Protein AF-A0A6N2MGD9-F1 (afdb_monomer)

Mean predicted aligned error: 15.9 Å

pLDDT: mean 80.86, std 18.14, range [44.06, 98.62]

Secondary structure (DSSP, 8-state):
--------PPPPP----------------HHHHHHHHHHHHHHHHHHHHHHHHHHHHHHHHHH-TTSS---HHHHHHHHHHHHHHHHHHHHHHHHHHHH--

Structure (mmCIF, N/CA/C/O backbone):
data_AF-A0A6N2MGD9-F1
#
_entry.id   AF-A0A6N2MGD9-F1
#
loop_
_atom_site.group_PDB
_atom_site.id
_atom_site.type_symbol
_atom_site.label_atom_id
_atom_site.label_alt_id
_atom_site.label_comp_id
_atom_site.label_asym_id
_atom_site.label_entity_id
_atom_site.label_seq_id
_atom_site.pdbx_PDB_ins_code
_atom_site.Cartn_x
_atom_site.Cartn_y
_atom_site.Cartn_z
_atom_site.occupancy
_atom_site.B_iso_or_equiv
_atom_site.auth_seq_id
_atom_site.auth_comp_id
_atom_site.auth_asym_id
_atom_site.auth_atom_id
_atom_site.pdbx_PDB_model_num
ATOM 1 N N . MET A 1 1 ? -16.691 61.671 -55.817 1.00 44.06 1 MET A N 1
ATOM 2 C CA . MET A 1 1 ? -15.550 62.358 -55.181 1.00 44.06 1 MET A CA 1
ATOM 3 C C . MET A 1 1 ? -14.754 61.291 -54.466 1.00 44.06 1 MET A C 1
ATOM 5 O O . MET A 1 1 ? -15.036 60.982 -53.316 1.00 44.06 1 MET A O 1
ATOM 9 N N . ASP A 1 2 ? -13.866 60.647 -55.213 1.00 47.41 2 ASP A N 1
ATOM 10 C CA . ASP A 1 2 ? -13.029 59.542 -54.757 1.00 47.41 2 ASP A CA 1
ATOM 11 C C . ASP A 1 2 ? -11.845 60.090 -53.949 1.00 47.41 2 ASP A C 1
ATOM 13 O O . ASP A 1 2 ? -11.084 60.901 -54.480 1.00 47.41 2 ASP A O 1
ATOM 17 N N . PRO A 1 3 ? -11.640 59.686 -52.685 1.00 54.28 3 PRO A N 1
ATOM 18 C CA . PRO A 1 3 ? -10.481 60.107 -51.912 1.00 54.28 3 PRO A CA 1
ATOM 19 C C . PRO A 1 3 ? -9.312 59.140 -52.148 1.00 54.28 3 PRO A C 1
ATOM 21 O O . PRO A 1 3 ? -8.841 58.476 -51.229 1.00 54.28 3 PRO A O 1
ATOM 24 N N . PHE A 1 4 ? -8.830 59.046 -53.388 1.00 52.56 4 PHE A N 1
ATOM 25 C CA . PHE A 1 4 ? -7.504 58.485 -53.665 1.00 52.56 4 PHE A CA 1
ATOM 26 C C . PHE A 1 4 ? -6.471 59.612 -53.572 1.00 52.56 4 PHE A C 1
ATOM 28 O O . PHE A 1 4 ? -6.017 60.152 -54.578 1.00 52.56 4 PHE A O 1
ATOM 35 N N . THR A 1 5 ? -6.097 59.975 -52.344 1.00 61.34 5 THR A N 1
ATOM 36 C CA . THR A 1 5 ? -4.876 60.751 -52.110 1.00 61.34 5 THR A CA 1
ATOM 37 C C . THR A 1 5 ? -3.736 59.779 -51.856 1.00 61.34 5 THR A C 1
ATOM 39 O O . THR A 1 5 ? -3.753 58.985 -50.918 1.00 61.34 5 THR A O 1
ATOM 42 N N . ALA A 1 6 ? -2.760 59.846 -52.753 1.00 56.78 6 ALA A N 1
ATOM 43 C CA . ALA A 1 6 ? -1.552 59.053 -52.783 1.00 56.78 6 ALA A CA 1
ATOM 44 C C . ALA A 1 6 ? -0.710 59.198 -51.506 1.00 56.78 6 ALA A C 1
ATOM 46 O O . ALA A 1 6 ? -0.330 60.300 -51.113 1.00 56.78 6 ALA A O 1
ATOM 47 N N . PHE A 1 7 ? -0.309 58.060 -50.945 1.00 52.66 7 PHE A N 1
ATOM 48 C CA . PHE A 1 7 ? 0.935 57.943 -50.198 1.00 52.66 7 PHE A CA 1
ATOM 49 C C . PHE A 1 7 ? 1.692 56.754 -50.784 1.00 52.66 7 PHE A C 1
ATOM 51 O O . PHE A 1 7 ? 1.369 55.601 -50.513 1.00 52.66 7 PHE A O 1
ATOM 58 N N . ASN A 1 8 ? 2.642 57.046 -51.670 1.00 60.12 8 ASN A N 1
ATOM 59 C CA . ASN A 1 8 ? 3.565 56.058 -52.210 1.00 60.12 8 ASN A CA 1
ATOM 60 C C . ASN A 1 8 ? 4.856 56.141 -51.379 1.00 60.12 8 ASN A C 1
ATOM 62 O O . ASN A 1 8 ? 5.633 57.076 -51.591 1.00 60.12 8 ASN A O 1
ATOM 66 N N . PRO A 1 9 ? 5.078 55.260 -50.388 1.00 65.56 9 PRO A N 1
ATOM 67 C CA . PRO A 1 9 ? 6.340 55.246 -49.664 1.00 65.56 9 PRO A CA 1
ATOM 68 C C . PRO A 1 9 ? 7.469 54.792 -50.609 1.00 65.56 9 PRO A C 1
ATOM 70 O O . PRO A 1 9 ? 7.268 53.855 -51.386 1.00 65.56 9 PRO A O 1
ATOM 73 N N . PRO A 1 10 ? 8.657 55.421 -50.575 1.00 62.22 10 PRO A N 1
ATOM 74 C CA . PRO A 1 10 ? 9.787 54.963 -51.373 1.00 62.22 10 PRO A CA 1
ATOM 75 C C . PRO A 1 10 ? 10.178 53.537 -50.961 1.00 62.22 10 PRO A C 1
ATOM 77 O O . PRO A 1 10 ? 10.196 53.200 -49.776 1.00 62.22 10 PRO A O 1
ATOM 80 N N . ALA A 1 11 ? 10.473 52.697 -51.956 1.00 63.00 11 ALA A N 1
ATOM 81 C CA . ALA A 1 11 ? 10.883 51.314 -51.749 1.00 63.00 11 ALA A CA 1
ATOM 82 C C . ALA A 1 11 ? 12.112 51.242 -50.820 1.00 63.00 11 ALA A C 1
ATOM 84 O O . ALA A 1 11 ? 13.047 52.030 -50.994 1.00 63.00 11 ALA A O 1
ATOM 85 N N . PRO A 1 12 ? 12.156 50.307 -49.854 1.00 60.91 12 PRO A N 1
ATOM 86 C CA . PRO A 1 12 ? 13.344 50.125 -49.039 1.00 60.91 12 PRO A CA 1
ATOM 87 C C . PRO A 1 12 ? 14.504 49.676 -49.936 1.00 60.91 12 PRO A C 1
ATOM 89 O O . PRO A 1 12 ? 14.385 48.714 -50.698 1.00 60.91 12 PRO A O 1
ATOM 92 N N . HIS A 1 13 ? 15.626 50.394 -49.850 1.00 63.28 13 HIS A N 1
ATOM 93 C CA . HIS A 1 13 ? 16.895 49.979 -50.441 1.00 63.28 13 HIS A CA 1
ATOM 94 C C . HIS A 1 13 ? 17.233 48.543 -50.001 1.00 63.28 13 HIS A C 1
ATOM 96 O O . HIS A 1 13 ? 16.932 48.175 -48.862 1.00 63.28 13 HIS A O 1
ATOM 102 N N . PRO A 1 14 ? 17.874 47.723 -50.856 1.00 56.25 14 PRO A N 1
ATOM 103 C CA . PRO A 1 14 ? 18.373 46.429 -50.429 1.00 56.25 14 PRO A CA 1
ATOM 104 C C . PRO A 1 14 ? 19.526 46.661 -49.453 1.00 56.25 14 PRO A C 1
ATOM 106 O O . PRO A 1 14 ? 20.675 46.841 -49.855 1.00 56.25 14 PRO A O 1
ATOM 109 N N . ASP A 1 15 ? 19.198 46.674 -48.165 1.00 51.25 15 ASP A N 1
ATOM 110 C CA . ASP A 1 15 ? 20.187 46.585 -47.108 1.00 51.25 15 ASP A CA 1
ATOM 111 C C . ASP A 1 15 ? 20.933 45.266 -47.311 1.00 51.25 15 ASP A C 1
ATOM 113 O O . ASP A 1 15 ? 20.327 44.199 -47.491 1.00 51.25 15 ASP A O 1
ATOM 117 N N . GLN A 1 16 ? 22.256 45.358 -47.403 1.00 56.00 16 GLN A N 1
ATOM 118 C CA . GLN A 1 16 ? 23.129 44.230 -47.680 1.00 56.00 16 GLN A CA 1
ATOM 119 C C . GLN A 1 16 ? 22.916 43.188 -46.587 1.00 56.00 16 GLN A C 1
ATOM 121 O O . GLN A 1 16 ? 23.439 43.301 -45.481 1.00 56.00 16 GLN A O 1
ATOM 126 N N . ARG A 1 17 ? 22.125 42.155 -46.900 1.00 44.50 17 ARG A N 1
ATOM 127 C CA . ARG A 1 17 ? 21.984 40.974 -46.057 1.00 44.50 17 ARG A CA 1
ATOM 128 C C . ARG A 1 17 ? 23.366 40.359 -45.924 1.00 44.50 17 ARG A C 1
ATOM 130 O O . ARG A 1 17 ? 23.808 39.612 -46.797 1.00 44.50 17 ARG A O 1
ATOM 137 N N . HIS A 1 18 ? 24.039 40.674 -44.827 1.00 55.81 18 HIS A N 1
ATOM 138 C CA . HIS A 1 18 ? 25.145 39.882 -44.344 1.00 55.81 18 HIS A CA 1
ATOM 139 C C . HIS A 1 18 ? 24.568 38.494 -44.056 1.00 55.81 18 HIS A C 1
ATOM 141 O O . HIS A 1 18 ? 23.872 38.278 -43.067 1.00 55.81 18 HIS A O 1
ATOM 147 N N . VAL A 1 19 ? 24.743 37.584 -45.011 1.00 59.50 19 VAL A N 1
ATOM 148 C CA . VAL A 1 19 ? 24.431 36.168 -44.850 1.00 59.50 19 VAL A CA 1
ATOM 149 C C . VAL A 1 19 ? 25.326 35.648 -43.726 1.00 59.50 19 VAL A C 1
ATOM 151 O O . VAL A 1 19 ? 26.545 35.633 -43.905 1.00 59.50 19 VAL A O 1
ATOM 154 N N . PRO A 1 20 ? 24.784 35.237 -42.563 1.00 57.91 20 PRO A N 1
ATOM 155 C CA . PRO A 1 20 ? 25.596 34.507 -41.607 1.00 57.91 20 PRO A CA 1
ATOM 156 C C . PRO A 1 20 ? 26.039 33.201 -42.283 1.00 57.91 20 PRO A C 1
ATOM 158 O O . PRO A 1 20 ? 25.259 32.625 -43.051 1.00 57.91 20 PRO A O 1
ATOM 161 N N . PRO A 1 21 ? 27.271 32.723 -42.042 1.00 54.38 21 PRO A N 1
ATOM 162 C CA . PRO A 1 21 ? 27.747 31.508 -42.675 1.00 54.38 21 PRO A CA 1
ATOM 163 C C . PRO A 1 21 ? 26.799 30.372 -42.305 1.00 54.38 21 PRO A C 1
ATOM 165 O O . PRO A 1 21 ? 26.555 30.105 -41.125 1.00 54.38 21 PRO A O 1
ATOM 168 N N . THR A 1 22 ? 26.242 29.736 -43.334 1.00 53.50 22 THR A N 1
ATOM 169 C CA . THR A 1 22 ? 25.420 28.536 -43.241 1.00 53.50 22 THR A CA 1
ATOM 170 C C . THR A 1 22 ? 26.184 27.498 -42.430 1.00 53.50 22 THR A C 1
ATOM 172 O O . THR A 1 22 ? 27.049 26.790 -42.945 1.00 53.50 22 THR A O 1
ATOM 175 N N . ARG A 1 23 ? 25.884 27.412 -41.131 1.00 57.88 23 ARG A N 1
ATOM 176 C CA . ARG A 1 23 ? 26.300 26.282 -40.308 1.00 57.88 23 ARG A CA 1
ATOM 177 C C . ARG A 1 23 ? 25.711 25.044 -40.985 1.00 5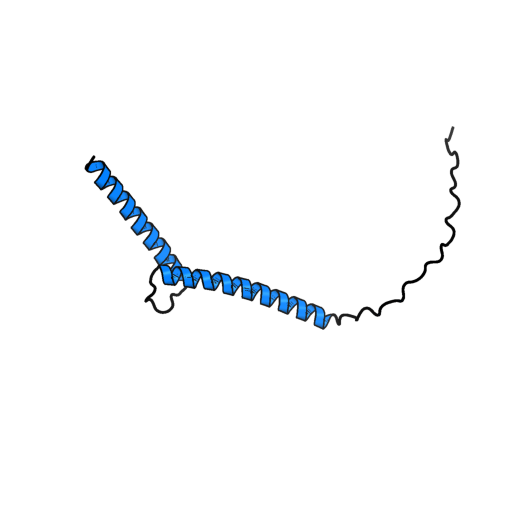7.88 23 ARG A C 1
ATOM 179 O O . ARG A 1 23 ? 24.497 25.038 -41.204 1.00 57.88 23 ARG A O 1
ATOM 186 N N . PRO A 1 24 ? 26.499 24.010 -41.323 1.00 50.88 24 PRO A N 1
ATOM 187 C CA . PRO A 1 24 ? 25.921 22.775 -41.816 1.00 50.88 24 PRO A CA 1
ATOM 188 C C . PRO A 1 24 ? 25.026 22.243 -40.698 1.00 50.88 24 PRO A C 1
ATOM 190 O O . PRO A 1 24 ? 25.510 21.839 -39.638 1.00 50.88 24 PRO A O 1
ATOM 193 N N . SER A 1 25 ? 23.709 22.312 -40.885 1.00 58.09 25 SER A N 1
ATOM 194 C CA . SER A 1 25 ? 22.790 21.553 -40.051 1.00 58.09 25 SER A CA 1
ATOM 195 C C . SER A 1 25 ? 23.187 20.085 -40.210 1.00 58.09 25 SER A C 1
ATOM 197 O O . SER A 1 25 ? 23.256 19.610 -41.347 1.00 58.09 25 SER A O 1
ATOM 199 N N . PRO A 1 26 ? 23.486 19.352 -39.123 1.00 56.88 26 PRO A N 1
ATOM 200 C CA . PRO A 1 26 ? 23.728 17.928 -39.236 1.00 56.88 26 PRO A CA 1
ATOM 201 C C . PRO A 1 26 ? 22.394 17.335 -39.657 1.00 56.88 26 PRO A C 1
ATOM 203 O O . PRO A 1 26 ? 21.446 17.360 -38.878 1.00 56.88 26 PRO A O 1
ATOM 206 N N . ASN A 1 27 ? 22.300 16.907 -40.913 1.00 57.28 27 ASN A N 1
ATOM 207 C CA . ASN A 1 27 ? 21.102 16.312 -41.480 1.00 57.28 27 ASN A CA 1
ATOM 208 C C . ASN A 1 27 ? 20.689 15.153 -40.553 1.00 57.28 27 ASN A C 1
ATOM 210 O O . ASN A 1 27 ? 21.401 14.142 -40.508 1.00 57.28 27 ASN A O 1
ATOM 214 N N . PRO A 1 28 ? 19.635 15.291 -39.723 1.00 58.81 28 PRO A N 1
ATOM 215 C CA . PRO A 1 28 ? 19.315 14.263 -38.758 1.00 58.81 28 PRO A CA 1
ATOM 216 C C . PRO A 1 28 ? 18.672 13.153 -39.562 1.00 58.81 28 PRO A C 1
ATOM 218 O O . PRO A 1 28 ? 17.515 13.261 -39.964 1.00 58.81 28 PRO A O 1
ATOM 221 N N . ASN A 1 29 ? 19.452 12.109 -39.836 1.00 58.22 29 ASN A N 1
ATOM 222 C CA . ASN A 1 29 ? 18.992 10.913 -40.520 1.00 58.22 29 ASN A CA 1
ATOM 223 C C . ASN A 1 29 ? 17.601 10.551 -39.954 1.00 58.22 29 ASN A C 1
ATOM 225 O O . ASN A 1 29 ? 17.497 10.245 -38.764 1.00 58.22 29 ASN A O 1
ATOM 229 N N . PRO A 1 30 ? 16.500 10.633 -40.723 1.00 58.72 30 PRO A N 1
ATOM 230 C CA . PRO A 1 30 ? 15.148 10.606 -40.153 1.00 58.72 30 PRO A CA 1
ATOM 231 C C . PRO A 1 30 ? 14.856 9.305 -39.390 1.00 58.72 30 PRO A C 1
ATOM 233 O O . PRO A 1 30 ? 14.051 9.280 -38.461 1.00 58.72 30 PRO A O 1
ATOM 236 N N . LYS A 1 31 ? 15.589 8.233 -39.711 1.00 58.72 31 LYS A N 1
ATOM 237 C CA . LYS A 1 31 ? 15.565 6.959 -38.987 1.00 58.72 31 LYS A CA 1
ATOM 238 C C . LYS A 1 31 ? 16.166 7.057 -37.573 1.00 58.72 31 LYS A C 1
ATOM 240 O O . LYS A 1 31 ? 15.613 6.456 -36.657 1.00 58.72 31 LYS A O 1
ATOM 245 N N . SER A 1 32 ? 17.234 7.835 -37.356 1.00 61.53 32 SER A N 1
ATOM 246 C CA . SER A 1 32 ? 17.842 8.008 -36.025 1.00 61.53 32 SER A CA 1
ATOM 247 C C . SER A 1 32 ? 16.980 8.884 -35.111 1.00 61.53 32 SER A C 1
ATOM 249 O O . SER A 1 32 ? 16.824 8.565 -33.934 1.00 61.53 32 SER A O 1
ATOM 251 N N . SER A 1 33 ? 16.326 9.921 -35.652 1.00 73.38 33 SER A N 1
ATOM 252 C CA . SER A 1 33 ? 15.430 10.791 -34.874 1.00 73.38 33 SER A CA 1
ATOM 253 C C . SER A 1 33 ? 14.142 10.081 -34.437 1.00 73.38 33 SER A C 1
ATOM 255 O O . SER A 1 33 ? 13.607 10.347 -33.360 1.00 73.38 33 SER A O 1
ATOM 257 N N . VAL A 1 34 ? 13.613 9.157 -35.246 1.00 72.62 34 VAL A N 1
ATOM 258 C CA . VAL A 1 34 ? 12.460 8.324 -34.868 1.00 72.62 34 VAL A CA 1
ATOM 259 C C . VAL A 1 34 ? 12.850 7.305 -33.796 1.00 72.62 34 VAL A C 1
ATOM 261 O O . VAL A 1 34 ? 12.122 7.171 -32.814 1.00 72.62 34 VAL A O 1
ATOM 264 N N . SER A 1 35 ? 13.995 6.630 -33.933 1.00 72.00 35 SER A N 1
ATOM 265 C CA . SER A 1 35 ? 14.486 5.684 -32.921 1.00 72.00 35 SER A CA 1
ATOM 266 C C . SER A 1 35 ? 14.794 6.368 -31.586 1.00 72.00 35 SER A C 1
ATOM 268 O O . SER A 1 35 ? 14.352 5.881 -30.550 1.00 72.00 35 SER A O 1
ATOM 270 N N . ALA A 1 36 ? 15.432 7.543 -31.597 1.00 73.62 36 ALA A N 1
ATOM 271 C CA . ALA A 1 36 ? 15.676 8.331 -30.387 1.00 73.62 36 ALA A CA 1
ATOM 272 C C . ALA A 1 36 ? 14.368 8.751 -29.690 1.00 73.62 36 ALA A C 1
ATOM 274 O O . ALA A 1 36 ? 14.230 8.598 -28.478 1.00 73.62 36 ALA A O 1
ATOM 275 N N . ARG A 1 37 ? 13.357 9.195 -30.454 1.00 78.31 37 ARG A N 1
ATOM 276 C CA . ARG A 1 37 ? 12.022 9.512 -29.911 1.00 78.31 37 ARG A CA 1
ATOM 277 C C . ARG A 1 37 ? 11.308 8.286 -29.335 1.00 78.31 37 ARG A C 1
ATOM 279 O O . ARG A 1 37 ? 10.571 8.420 -28.363 1.00 78.31 37 ARG A O 1
ATOM 286 N N . LYS A 1 38 ? 11.497 7.098 -29.920 1.00 82.06 38 LYS A N 1
ATOM 287 C CA . LYS A 1 38 ? 10.956 5.837 -29.382 1.00 82.06 38 LYS A CA 1
ATOM 288 C C . LYS A 1 38 ? 11.628 5.458 -28.060 1.00 82.06 38 LYS A C 1
ATOM 290 O O . LYS A 1 38 ? 10.913 5.118 -27.125 1.00 82.06 38 LYS A O 1
ATOM 295 N N . ILE A 1 39 ? 12.954 5.577 -27.972 1.00 81.12 39 ILE A N 1
ATOM 296 C CA . ILE A 1 39 ? 13.720 5.316 -26.743 1.00 81.12 39 ILE A CA 1
ATOM 297 C C . ILE A 1 39 ? 13.270 6.266 -25.626 1.00 81.12 39 ILE A C 1
ATOM 299 O O . ILE A 1 39 ? 12.863 5.799 -24.572 1.00 81.12 39 ILE A O 1
ATOM 303 N N . GLN A 1 40 ? 13.164 7.572 -25.897 1.00 89.50 40 GLN A N 1
ATOM 304 C CA . GLN A 1 40 ? 12.658 8.541 -24.912 1.00 89.50 40 GLN A CA 1
ATOM 305 C C . GLN A 1 40 ? 11.246 8.207 -24.404 1.00 89.50 40 GLN A C 1
ATOM 307 O O . GLN A 1 40 ? 10.948 8.364 -23.219 1.00 89.50 40 GLN A O 1
ATOM 312 N N . LYS A 1 41 ? 10.353 7.737 -25.287 1.00 92.62 41 LYS A N 1
ATOM 313 C CA . LYS A 1 41 ? 9.010 7.287 -24.887 1.00 92.62 41 LYS A CA 1
ATOM 314 C C . LYS A 1 41 ? 9.065 6.030 -24.017 1.00 92.62 41 LYS A C 1
ATOM 316 O O . LYS A 1 41 ? 8.324 5.955 -23.039 1.00 92.62 41 LYS A O 1
ATOM 321 N N . ALA A 1 42 ? 9.926 5.074 -24.359 1.00 95.12 42 ALA A N 1
ATOM 322 C CA . ALA A 1 42 ? 10.123 3.858 -23.579 1.00 95.12 42 ALA A CA 1
ATOM 323 C C . ALA A 1 42 ? 10.689 4.170 -22.183 1.00 95.12 42 ALA A C 1
ATOM 325 O O . ALA A 1 42 ? 10.151 3.677 -21.194 1.00 95.12 42 ALA A O 1
ATOM 326 N N . ASP A 1 43 ? 11.686 5.051 -22.090 1.00 95.31 43 ASP A N 1
ATOM 327 C CA . ASP A 1 43 ? 12.293 5.476 -20.824 1.00 95.31 43 ASP A CA 1
ATOM 328 C C . ASP A 1 43 ? 11.289 6.211 -19.935 1.00 95.31 43 ASP A C 1
ATOM 330 O O . ASP A 1 43 ? 11.178 5.937 -18.737 1.00 95.31 43 ASP A O 1
ATOM 334 N N . ARG A 1 44 ? 10.479 7.098 -20.528 1.00 96.19 44 ARG A N 1
ATOM 335 C CA . ARG A 1 44 ? 9.400 7.784 -19.810 1.00 96.19 44 ARG A CA 1
ATOM 336 C C . ARG A 1 44 ? 8.389 6.795 -19.227 1.00 96.19 44 ARG A C 1
ATOM 338 O O . ARG A 1 44 ? 7.959 6.977 -18.088 1.00 96.19 44 ARG A O 1
ATOM 345 N N . GLU A 1 45 ? 8.004 5.764 -19.979 1.00 97.44 45 GLU A N 1
ATOM 346 C CA . GLU A 1 45 ? 7.080 4.741 -19.476 1.00 97.44 45 GLU A CA 1
ATOM 347 C C . GLU A 1 45 ? 7.739 3.824 -18.444 1.00 97.44 45 GLU A C 1
ATOM 349 O O . GLU A 1 45 ? 7.097 3.459 -17.461 1.00 97.44 45 GLU A O 1
ATOM 354 N N . LYS A 1 46 ? 9.026 3.498 -18.601 1.00 97.38 46 LYS A N 1
ATOM 355 C CA . LYS A 1 46 ? 9.790 2.773 -17.583 1.00 97.38 46 LYS A CA 1
ATOM 356 C C . LYS A 1 46 ? 9.753 3.523 -16.250 1.00 97.38 46 LYS A C 1
ATOM 358 O O . LYS A 1 46 ? 9.298 2.954 -15.268 1.00 97.38 46 LYS A O 1
ATOM 363 N N . LEU A 1 47 ? 10.087 4.816 -16.233 1.00 97.62 47 LEU A N 1
ATOM 364 C CA . LEU A 1 47 ? 10.022 5.640 -15.018 1.00 97.62 47 LEU A CA 1
ATOM 365 C C . LEU A 1 47 ? 8.611 5.728 -14.421 1.00 97.62 47 LEU A C 1
ATOM 367 O O . LEU A 1 47 ? 8.450 5.853 -13.208 1.00 97.62 47 LEU A O 1
ATOM 371 N N . ARG A 1 48 ? 7.563 5.702 -15.253 1.00 98.00 48 ARG A N 1
ATOM 372 C CA . ARG A 1 48 ? 6.178 5.667 -14.763 1.00 98.00 48 ARG A CA 1
ATOM 373 C C . ARG A 1 48 ? 5.865 4.337 -14.070 1.00 98.00 48 ARG A C 1
ATOM 375 O O . ARG A 1 48 ? 5.266 4.347 -12.998 1.00 98.00 48 ARG A O 1
ATOM 382 N N . ARG A 1 49 ? 6.266 3.208 -14.665 1.00 97.94 49 ARG A N 1
ATOM 383 C CA . ARG A 1 49 ? 6.052 1.868 -14.095 1.00 97.94 49 ARG A CA 1
ATOM 384 C C . ARG A 1 49 ? 6.897 1.618 -12.855 1.00 97.94 49 ARG A C 1
ATOM 386 O O . ARG A 1 49 ? 6.390 0.982 -11.936 1.00 97.94 49 ARG A O 1
ATOM 393 N N . ASP A 1 50 ? 8.128 2.115 -12.827 1.00 97.94 50 ASP A N 1
ATOM 394 C CA . ASP A 1 50 ? 9.032 1.974 -11.685 1.00 97.94 50 ASP A CA 1
ATOM 395 C C . ASP A 1 50 ? 8.431 2.685 -10.461 1.00 97.94 50 ASP A C 1
ATOM 397 O O . ASP A 1 50 ? 8.200 2.031 -9.449 1.00 97.94 50 ASP A O 1
ATOM 401 N N . ARG A 1 51 ? 8.004 3.951 -10.606 1.00 97.81 51 ARG A N 1
ATOM 402 C CA . ARG A 1 51 ? 7.289 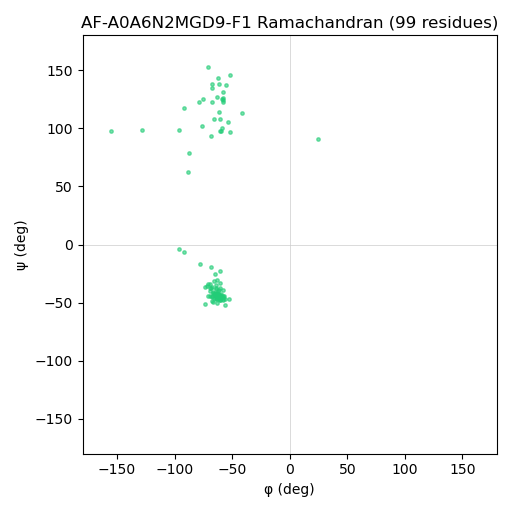4.694 -9.545 1.00 97.81 51 ARG A CA 1
ATOM 403 C C . ARG A 1 51 ? 6.005 4.008 -9.080 1.00 97.81 51 ARG A C 1
ATOM 405 O O . ARG A 1 51 ? 5.741 3.905 -7.892 1.00 97.81 51 ARG A O 1
ATOM 412 N N . LEU A 1 52 ? 5.197 3.503 -10.015 1.00 97.31 52 LEU A N 1
ATOM 413 C CA . LEU A 1 52 ? 3.984 2.769 -9.645 1.00 97.31 52 LEU A CA 1
ATOM 414 C C . LEU A 1 52 ? 4.312 1.481 -8.877 1.00 97.31 52 LEU A C 1
ATOM 416 O O . LEU A 1 52 ? 3.571 1.092 -7.983 1.00 97.31 52 LEU A O 1
ATOM 420 N N . THR A 1 53 ? 5.393 0.797 -9.248 1.00 96.00 53 THR A N 1
ATOM 421 C CA . THR A 1 53 ? 5.822 -0.439 -8.586 1.00 96.00 53 THR A CA 1
ATOM 422 C C . THR A 1 53 ? 6.337 -0.155 -7.181 1.00 96.00 53 THR A C 1
ATOM 424 O O . THR A 1 53 ? 5.992 -0.902 -6.274 1.00 96.00 53 THR A O 1
ATOM 427 N N . GLU A 1 54 ? 7.077 0.937 -6.994 1.00 96.31 54 GLU A N 1
ATOM 428 C CA . GLU A 1 54 ? 7.537 1.414 -5.686 1.00 96.31 54 GLU A CA 1
ATOM 429 C C . GLU A 1 54 ? 6.363 1.627 -4.722 1.00 96.31 54 GLU A C 1
ATOM 431 O O . GLU A 1 54 ? 6.359 1.039 -3.647 1.00 96.31 54 GLU A O 1
ATOM 436 N N . HIS A 1 55 ? 5.288 2.295 -5.154 1.00 96.50 55 HIS A N 1
ATOM 437 C CA . HIS A 1 55 ? 4.087 2.451 -4.322 1.00 96.50 55 HIS A CA 1
ATOM 438 C C . HIS A 1 55 ? 3.427 1.123 -3.926 1.00 96.50 55 HIS A C 1
ATOM 440 O O . HIS A 1 55 ? 2.943 0.986 -2.807 1.00 96.50 55 HIS A O 1
ATOM 446 N N . PHE A 1 56 ? 3.399 0.125 -4.819 1.00 95.69 56 PHE A N 1
ATOM 447 C CA . PHE A 1 56 ? 2.890 -1.204 -4.456 1.00 95.69 56 PHE A CA 1
ATOM 448 C C . PHE A 1 56 ? 3.797 -1.906 -3.442 1.00 95.69 56 PHE A C 1
ATOM 450 O O . PHE A 1 56 ? 3.288 -2.599 -2.567 1.00 95.69 56 PHE A O 1
ATOM 457 N N . VAL A 1 57 ? 5.116 -1.739 -3.551 1.00 93.62 57 VAL A N 1
ATOM 458 C CA . VAL A 1 57 ? 6.073 -2.304 -2.591 1.00 93.62 57 VAL A CA 1
ATOM 459 C C . VAL A 1 57 ? 5.908 -1.642 -1.225 1.00 93.62 57 VAL A C 1
ATOM 461 O O . VAL A 1 57 ? 5.748 -2.345 -0.235 1.00 93.62 57 VAL A O 1
ATOM 464 N N . GLU A 1 58 ? 5.872 -0.312 -1.168 1.00 95.25 58 GLU A N 1
ATOM 465 C CA . GLU A 1 58 ? 5.656 0.448 0.070 1.00 95.25 58 GLU A CA 1
ATOM 466 C C . GLU A 1 58 ? 4.332 0.074 0.746 1.00 95.25 58 GLU A C 1
ATOM 468 O O . GLU A 1 58 ? 4.301 -0.205 1.946 1.00 95.25 58 GLU A O 1
ATOM 473 N N . LEU A 1 59 ? 3.244 0.008 -0.030 1.00 95.94 59 LEU A N 1
ATOM 474 C CA . LEU A 1 59 ? 1.937 -0.389 0.483 1.00 95.94 59 LEU A CA 1
ATOM 475 C C . LEU A 1 59 ? 1.959 -1.833 0.995 1.00 95.94 59 LEU A C 1
ATOM 477 O O . LEU A 1 59 ? 1.509 -2.089 2.105 1.00 95.94 59 LEU A O 1
ATOM 481 N N . GLY A 1 60 ? 2.530 -2.763 0.224 1.00 94.06 60 GLY A N 1
ATOM 482 C CA . GLY A 1 60 ? 2.666 -4.163 0.624 1.00 94.06 60 GLY A CA 1
ATOM 483 C C . GLY A 1 60 ? 3.450 -4.337 1.927 1.00 94.06 60 GLY A C 1
ATOM 484 O O . GLY A 1 60 ? 2.988 -5.050 2.811 1.00 94.06 60 GLY A O 1
ATOM 485 N N . ASN A 1 61 ? 4.574 -3.631 2.071 1.00 93.12 61 ASN A N 1
ATOM 486 C CA . ASN A 1 61 ? 5.393 -3.649 3.285 1.00 93.12 61 ASN A CA 1
ATOM 487 C C . ASN A 1 61 ? 4.668 -3.039 4.494 1.00 93.12 61 ASN A C 1
ATOM 489 O O . ASN A 1 61 ? 4.918 -3.442 5.624 1.00 93.12 61 ASN A O 1
ATOM 493 N N . THR A 1 62 ? 3.789 -2.058 4.266 1.00 94.06 62 THR A N 1
ATOM 494 C CA . THR A 1 62 ? 2.978 -1.444 5.330 1.00 94.06 62 THR A CA 1
ATOM 495 C C . THR A 1 62 ? 1.899 -2.401 5.839 1.00 94.06 62 THR A C 1
ATOM 497 O O . THR A 1 62 ? 1.566 -2.367 7.020 1.00 94.06 62 THR A O 1
ATOM 500 N N . LEU A 1 63 ? 1.343 -3.241 4.959 1.00 93.62 63 LEU A N 1
ATOM 501 C CA . LEU A 1 63 ? 0.330 -4.232 5.331 1.00 93.62 63 LEU A CA 1
ATOM 502 C C . LEU A 1 63 ? 0.934 -5.401 6.108 1.00 93.62 63 LEU A C 1
ATOM 504 O O . LEU A 1 63 ? 0.417 -5.766 7.158 1.00 93.62 63 LEU A O 1
ATOM 508 N N . ASP A 1 64 ? 1.994 -5.997 5.566 1.00 89.62 64 ASP A N 1
ATOM 509 C CA . ASP A 1 64 ? 2.662 -7.152 6.158 1.00 89.62 64 ASP A CA 1
ATOM 510 C C . ASP A 1 64 ? 4.124 -7.203 5.671 1.00 89.62 64 ASP A C 1
ATOM 512 O O . ASP A 1 64 ? 4.387 -7.663 4.551 1.00 89.62 64 ASP A O 1
ATOM 516 N N . PRO A 1 65 ? 5.083 -6.696 6.470 1.00 86.19 65 PRO A N 1
ATOM 517 C CA . PRO A 1 65 ? 6.491 -6.628 6.085 1.00 86.19 65 PRO A CA 1
ATOM 518 C C . PRO A 1 65 ? 7.156 -8.006 5.978 1.00 86.19 65 PRO A C 1
ATOM 520 O O . PRO A 1 65 ? 8.176 -8.130 5.299 1.00 86.19 65 PRO A O 1
ATOM 523 N N . ASP A 1 66 ? 6.578 -9.036 6.602 1.00 87.69 66 ASP A N 1
ATOM 524 C CA . ASP A 1 66 ? 7.108 -10.400 6.589 1.00 87.69 66 ASP A CA 1
ATOM 525 C C . ASP A 1 66 ? 6.527 -11.236 5.431 1.00 87.69 66 ASP A C 1
ATOM 527 O O . ASP A 1 66 ? 6.980 -12.358 5.170 1.00 87.69 66 ASP A O 1
ATOM 531 N N . ARG A 1 67 ? 5.547 -10.699 4.683 1.00 77.38 67 ARG A N 1
ATOM 532 C CA . ARG A 1 67 ? 4.884 -11.431 3.599 1.00 77.38 67 ARG A CA 1
ATOM 533 C C . ARG A 1 67 ? 5.771 -11.532 2.358 1.00 77.38 67 ARG A C 1
ATOM 535 O O . ARG A 1 67 ? 6.164 -10.518 1.772 1.00 77.38 67 ARG A O 1
ATOM 542 N N . PRO A 1 68 ? 6.032 -12.747 1.849 1.00 73.25 68 PRO A N 1
ATOM 543 C CA . PRO A 1 68 ? 6.752 -12.904 0.598 1.00 73.25 68 PRO A CA 1
ATOM 544 C C . PRO A 1 68 ? 5.907 -12.383 -0.574 1.00 73.25 68 PRO A C 1
ATOM 546 O O . PRO A 1 68 ? 4.793 -12.841 -0.800 1.00 73.25 68 PRO A O 1
ATOM 549 N N . ARG A 1 69 ? 6.475 -11.423 -1.318 1.00 71.62 69 ARG A N 1
ATOM 550 C CA . ARG A 1 69 ? 6.018 -10.842 -2.597 1.00 71.62 69 ARG A CA 1
ATOM 551 C C . ARG A 1 69 ? 4.507 -10.951 -2.861 1.00 71.62 69 ARG A C 1
ATOM 553 O O . ARG A 1 69 ? 4.041 -11.867 -3.536 1.00 71.62 69 ARG A O 1
ATOM 560 N N . ASN A 1 70 ? 3.772 -9.932 -2.436 1.00 79.56 70 ASN A N 1
ATOM 561 C CA . ASN A 1 70 ? 2.342 -9.811 -2.702 1.00 79.56 70 ASN A CA 1
ATOM 562 C C . ASN A 1 70 ? 2.055 -9.575 -4.197 1.00 79.56 70 ASN A C 1
ATOM 564 O O . ASN A 1 70 ? 2.698 -8.739 -4.843 1.00 79.56 70 ASN A O 1
ATOM 568 N N . ASP A 1 71 ? 1.070 -10.281 -4.760 1.00 90.56 71 ASP A N 1
ATOM 569 C CA . ASP A 1 71 ? 0.488 -9.871 -6.034 1.00 90.56 71 ASP A CA 1
ATOM 570 C C . ASP A 1 71 ? -0.356 -8.599 -5.841 1.00 90.56 71 ASP A C 1
ATOM 572 O O . ASP A 1 71 ? -0.878 -8.312 -4.763 1.00 90.56 71 ASP A O 1
ATOM 576 N N . LYS A 1 72 ? -0.481 -7.798 -6.903 1.00 94.56 72 LYS A N 1
ATOM 577 C CA . LYS A 1 72 ? -1.125 -6.477 -6.823 1.00 94.56 72 LYS A CA 1
ATOM 578 C C . LYS A 1 72 ? -2.601 -6.549 -6.437 1.00 94.56 72 LYS A C 1
ATOM 580 O O . LYS A 1 72 ? -3.100 -5.597 -5.845 1.00 94.56 72 LYS A O 1
ATOM 585 N N . GLY A 1 73 ? -3.293 -7.627 -6.808 1.00 95.62 73 GLY A N 1
ATOM 586 C CA . GLY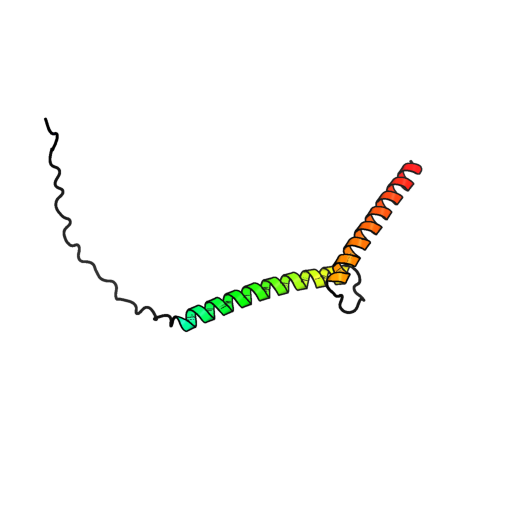 A 1 73 ? -4.708 -7.802 -6.493 1.00 95.62 73 GLY A CA 1
ATOM 587 C C . GLY A 1 73 ? -4.898 -7.971 -4.993 1.00 95.62 73 GLY A C 1
ATOM 588 O O . GLY A 1 73 ? -5.687 -7.246 -4.391 1.00 95.62 73 GLY A O 1
ATOM 589 N N . THR A 1 74 ? -4.098 -8.851 -4.392 1.00 94.50 74 THR A N 1
ATOM 590 C CA . THR A 1 74 ? -4.104 -9.080 -2.948 1.00 94.50 74 THR A CA 1
ATOM 591 C C . THR A 1 74 ? -3.708 -7.837 -2.155 1.00 94.50 74 THR A C 1
ATOM 593 O O . THR A 1 74 ? -4.440 -7.488 -1.241 1.00 94.50 74 THR A O 1
ATOM 596 N N . ILE A 1 75 ? -2.669 -7.082 -2.550 1.00 95.38 75 ILE A N 1
ATOM 597 C CA . ILE A 1 75 ? -2.307 -5.821 -1.856 1.00 95.38 75 ILE A CA 1
ATOM 598 C C . ILE A 1 75 ? -3.515 -4.880 -1.751 1.00 95.38 75 ILE A C 1
ATO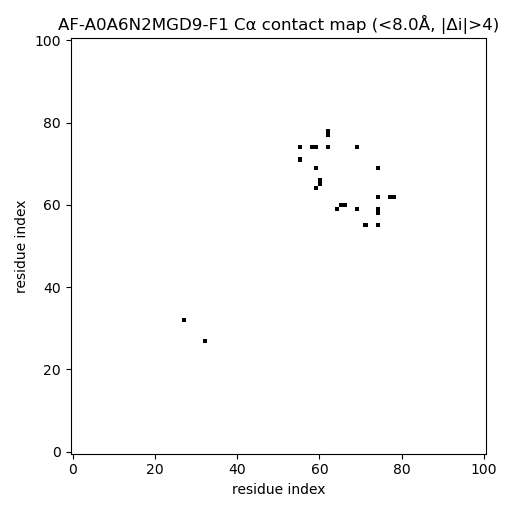M 600 O O . ILE A 1 75 ? -3.792 -4.322 -0.690 1.00 95.38 75 ILE A O 1
ATOM 604 N N . LEU A 1 76 ? -4.243 -4.688 -2.854 1.00 97.44 76 LEU A N 1
ATOM 605 C CA . LEU A 1 76 ? -5.396 -3.789 -2.876 1.00 97.44 76 LEU A CA 1
ATOM 606 C C . LEU A 1 76 ? -6.559 -4.337 -2.046 1.00 97.44 76 LEU A C 1
ATOM 608 O O . LEU A 1 76 ? -7.169 -3.581 -1.292 1.00 97.44 76 LEU A O 1
ATOM 612 N N . ALA A 1 77 ? -6.862 -5.629 -2.178 1.00 96.75 77 ALA A N 1
ATOM 613 C CA . ALA A 1 77 ? -7.933 -6.273 -1.426 1.00 96.75 77 ALA A CA 1
ATOM 614 C C . ALA A 1 77 ? -7.679 -6.201 0.088 1.00 96.75 77 ALA A C 1
ATOM 616 O O . ALA A 1 77 ? -8.555 -5.756 0.831 1.00 96.75 77 ALA A O 1
ATOM 617 N N . ASP A 1 78 ? -6.466 -6.545 0.517 1.00 95.88 78 ASP A N 1
ATOM 618 C CA . ASP A 1 78 ? -6.056 -6.545 1.920 1.00 95.88 78 ASP A CA 1
ATOM 619 C C . ASP A 1 78 ? -6.064 -5.123 2.491 1.00 95.88 78 ASP A C 1
ATOM 621 O O . ASP A 1 78 ? -6.591 -4.903 3.579 1.00 95.88 78 ASP A O 1
ATOM 625 N N . THR A 1 79 ? -5.590 -4.126 1.729 1.00 97.56 79 THR A N 1
ATOM 626 C CA . THR A 1 79 ? -5.675 -2.708 2.134 1.00 97.56 79 THR A CA 1
ATOM 627 C C . THR A 1 79 ? -7.121 -2.282 2.370 1.00 97.56 79 THR A C 1
ATOM 629 O O . THR A 1 79 ? -7.434 -1.655 3.381 1.00 97.56 79 THR A O 1
ATOM 632 N N . ILE A 1 80 ? -8.022 -2.607 1.438 1.00 98.38 80 ILE A N 1
ATOM 633 C CA . ILE A 1 80 ? -9.439 -2.243 1.549 1.00 98.38 80 ILE A CA 1
ATOM 634 C C . ILE A 1 80 ? -10.064 -2.911 2.774 1.00 98.38 80 ILE A C 1
ATOM 636 O O . ILE A 1 80 ? -10.832 -2.266 3.490 1.00 98.38 80 ILE A O 1
ATOM 640 N N . GLN A 1 81 ? -9.756 -4.186 3.011 1.00 98.12 81 GLN A N 1
ATOM 641 C CA . GLN A 1 81 ? -10.292 -4.917 4.152 1.00 98.12 81 GLN A CA 1
ATOM 642 C C . GLN A 1 81 ? -9.768 -4.346 5.473 1.00 98.12 81 GLN A C 1
ATOM 644 O O . GLN A 1 81 ? -10.568 -4.023 6.347 1.00 98.12 81 GLN A O 1
ATOM 649 N N . LEU A 1 82 ? -8.461 -4.090 5.570 1.00 97.31 82 LEU A N 1
ATOM 650 C CA . LEU A 1 82 ? -7.844 -3.478 6.744 1.00 97.31 82 LEU A CA 1
ATOM 651 C C . LEU A 1 82 ? -8.475 -2.120 7.080 1.00 97.31 82 LEU A C 1
ATOM 653 O O . LEU A 1 82 ? -8.795 -1.852 8.236 1.00 97.31 82 LEU A O 1
ATOM 657 N N . LEU A 1 83 ? -8.712 -1.267 6.078 1.00 98.44 83 LEU A N 1
ATOM 658 C CA . LEU A 1 83 ? -9.358 0.032 6.287 1.00 98.44 83 LEU A CA 1
ATOM 659 C C . LEU A 1 83 ? -10.788 -0.103 6.824 1.00 98.44 83 LEU A C 1
ATOM 661 O O . LEU A 1 83 ? -11.183 0.668 7.701 1.00 98.44 83 LEU A O 1
ATOM 665 N N . LYS A 1 84 ? -11.565 -1.077 6.336 1.00 98.56 84 LYS A N 1
ATOM 666 C CA . LYS A 1 84 ? -12.910 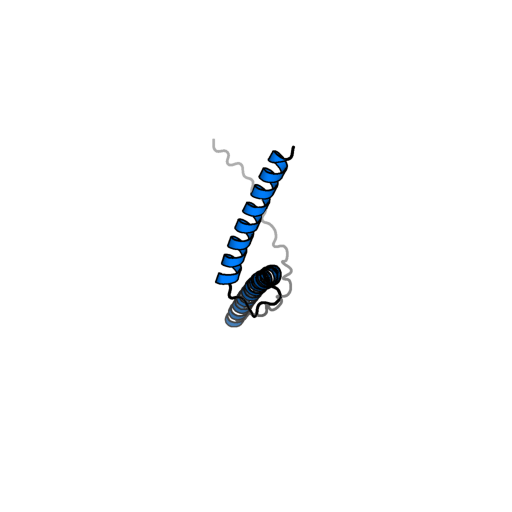-1.356 6.863 1.00 98.56 84 LYS A CA 1
ATOM 667 C C . LYS A 1 84 ? -12.850 -1.811 8.316 1.00 98.56 84 LYS A C 1
ATOM 669 O O . LYS A 1 84 ? -13.595 -1.286 9.142 1.00 98.56 84 LYS A O 1
ATOM 674 N N . ASP A 1 85 ? -11.946 -2.733 8.627 1.00 98.31 85 ASP A N 1
ATOM 675 C CA . ASP A 1 85 ? -11.818 -3.304 9.966 1.00 98.31 85 ASP A CA 1
ATOM 676 C C . ASP A 1 85 ? -11.367 -2.242 10.976 1.00 98.31 85 ASP A C 1
ATOM 678 O O . ASP A 1 85 ? -11.924 -2.148 12.069 1.00 98.31 85 ASP A O 1
ATOM 682 N N . LEU A 1 86 ? -10.407 -1.389 10.605 1.00 98.31 86 LEU A N 1
ATOM 683 C CA . LEU A 1 86 ? -9.965 -0.264 11.434 1.00 98.31 86 LEU A CA 1
ATOM 684 C C . LEU A 1 86 ? -11.077 0.768 11.637 1.00 98.31 86 LEU A C 1
ATOM 686 O O . LEU A 1 86 ? -11.279 1.237 12.755 1.00 98.31 86 LEU A O 1
ATOM 690 N N . THR A 1 87 ? -11.834 1.091 10.586 1.00 98.50 87 THR A N 1
ATOM 691 C CA . THR A 1 87 ? -12.975 2.015 10.693 1.00 98.50 87 THR A CA 1
ATOM 692 C C . THR A 1 87 ? -14.027 1.461 11.655 1.00 98.50 87 THR A C 1
ATOM 694 O O . THR A 1 87 ? -14.444 2.157 12.579 1.00 98.50 87 THR A O 1
ATOM 697 N N . SER A 1 88 ? -14.384 0.179 11.517 1.00 98.62 88 SER A N 1
ATOM 698 C CA . SER A 1 88 ? -15.331 -0.483 12.419 1.00 98.62 88 SER A CA 1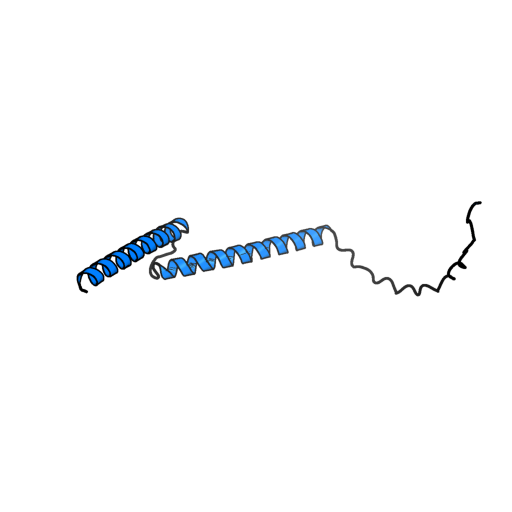
ATOM 699 C C . SER A 1 88 ? -14.837 -0.512 13.866 1.00 98.62 88 SER A C 1
ATOM 701 O O . SER A 1 88 ? -15.640 -0.342 14.784 1.00 98.62 88 SER A O 1
ATOM 703 N N . GLN A 1 89 ? -13.539 -0.737 14.088 1.00 98.38 89 GLN A N 1
ATOM 704 C CA . GLN A 1 89 ? -12.952 -0.712 15.427 1.00 98.38 89 GLN A CA 1
ATOM 705 C C . GLN A 1 89 ? -13.040 0.682 16.046 1.00 98.38 89 GLN A C 1
ATOM 707 O O . GLN A 1 89 ? -13.446 0.808 17.198 1.00 98.38 89 GLN A O 1
ATOM 712 N N . VAL A 1 90 ? -12.722 1.728 15.279 1.00 98.44 90 VAL A N 1
ATOM 713 C CA . VAL A 1 90 ? -12.830 3.123 15.728 1.00 98.44 90 VAL A CA 1
ATOM 714 C C . VAL A 1 90 ? -14.271 3.477 16.097 1.00 98.44 90 VAL A C 1
ATOM 716 O O . VAL A 1 90 ? -14.496 4.089 17.140 1.00 98.44 90 VAL A O 1
ATOM 719 N N . ASP A 1 91 ? -15.248 3.087 15.281 1.00 98.06 91 ASP A N 1
ATOM 720 C CA . ASP A 1 91 ? -16.659 3.382 15.546 1.00 98.06 91 ASP A CA 1
ATOM 721 C C . ASP A 1 91 ? -17.176 2.648 16.784 1.00 98.06 91 ASP A C 1
ATOM 723 O O . ASP A 1 91 ? -17.851 3.248 17.625 1.00 98.06 91 ASP A O 1
ATOM 727 N N . LYS A 1 92 ? -16.788 1.380 16.956 1.00 97.75 92 LYS A N 1
ATOM 728 C CA . LYS A 1 92 ? -17.095 0.618 18.168 1.00 97.75 92 LYS A CA 1
ATOM 729 C C . LYS A 1 92 ? -16.495 1.283 19.407 1.00 97.75 92 LYS A C 1
ATOM 731 O O . LYS A 1 92 ? -17.196 1.465 20.396 1.00 97.75 92 LYS A O 1
ATOM 736 N N . LEU A 1 93 ? -15.229 1.695 19.340 1.00 97.81 93 LEU A N 1
ATOM 737 C CA . LEU A 1 93 ? -14.532 2.319 20.464 1.00 97.81 93 LEU A CA 1
ATOM 738 C C . LEU A 1 93 ? -15.165 3.662 20.854 1.00 97.81 93 LEU A C 1
ATOM 740 O O . LEU A 1 93 ? -15.304 3.965 22.036 1.00 97.81 93 LEU A O 1
ATOM 744 N N . LYS A 1 94 ? -15.605 4.454 19.868 1.00 97.25 94 LYS A N 1
ATOM 745 C CA . LYS A 1 94 ? -16.365 5.690 20.109 1.00 97.25 94 LYS A CA 1
ATOM 746 C C . LYS A 1 94 ? -17.708 5.413 20.778 1.00 97.25 94 LYS A C 1
ATOM 748 O O . LYS A 1 94 ? -18.083 6.155 21.679 1.00 97.25 94 LYS A O 1
ATOM 753 N N . ALA A 1 95 ? -18.422 4.373 20.346 1.00 96.69 95 ALA A N 1
ATOM 754 C CA . ALA A 1 95 ? -19.686 3.980 20.960 1.00 96.69 95 ALA A CA 1
ATOM 755 C C . ALA A 1 95 ? -19.479 3.523 22.411 1.00 96.69 95 ALA A C 1
ATOM 757 O O . ALA A 1 95 ? -20.174 4.002 23.299 1.00 96.69 95 ALA A O 1
ATOM 758 N N . GLU A 1 96 ? -18.481 2.672 22.669 1.00 96.31 96 GLU A N 1
ATOM 759 C CA . GLU A 1 96 ? -18.117 2.234 24.023 1.00 96.31 96 GLU A CA 1
ATOM 760 C C . GLU A 1 96 ? -17.729 3.427 24.915 1.00 96.31 96 GLU A C 1
ATOM 762 O O . GLU A 1 96 ? -18.231 3.550 26.031 1.00 96.31 96 GLU A O 1
ATOM 767 N N . TYR A 1 97 ? -16.921 4.366 24.413 1.00 95.25 97 TYR A N 1
ATOM 768 C CA . TYR A 1 97 ? -16.582 5.590 25.147 1.00 95.25 97 TYR A CA 1
ATOM 769 C C . TYR A 1 97 ? -17.816 6.452 25.443 1.00 95.25 97 TYR A C 1
ATOM 771 O O . TYR A 1 97 ? -17.977 6.918 26.564 1.00 95.25 97 TYR A O 1
ATOM 779 N N . ALA A 1 98 ? -18.716 6.625 24.472 1.00 94.88 98 ALA A N 1
ATOM 780 C CA . ALA A 1 98 ? -19.952 7.381 24.660 1.00 94.88 98 ALA A CA 1
ATOM 781 C C . ALA A 1 98 ? -20.908 6.731 25.672 1.00 94.88 98 ALA A C 1
ATOM 783 O O . ALA A 1 98 ? -21.711 7.433 26.268 1.00 94.88 98 ALA A O 1
ATOM 784 N N . THR A 1 99 ? -20.833 5.412 25.879 1.00 93.25 99 THR A N 1
ATOM 785 C CA . THR A 1 99 ? -21.592 4.740 26.950 1.00 93.25 99 THR A CA 1
ATOM 786 C C . THR A 1 99 ? -20.971 4.905 28.336 1.00 93.25 99 THR A C 1
ATOM 788 O O . THR A 1 99 ? -21.640 4.646 29.334 1.00 93.25 99 THR A O 1
ATOM 791 N N . LEU A 1 100 ? -19.698 5.301 28.404 1.00 88.62 100 LEU A N 1
ATOM 792 C CA . LEU A 1 100 ? -18.940 5.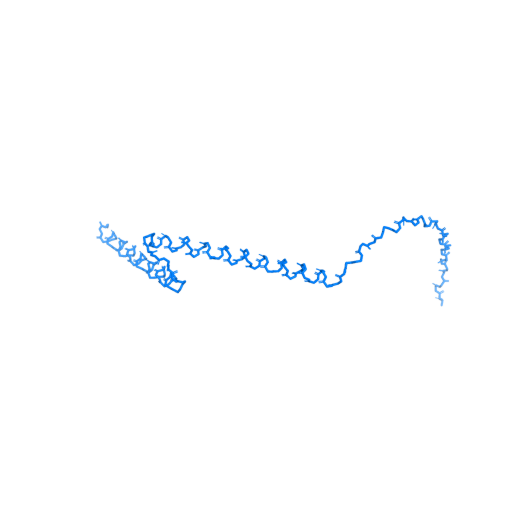479 29.643 1.00 88.62 100 LEU A CA 1
ATOM 793 C C . LEU A 1 100 ? -18.921 6.935 30.148 1.00 88.62 100 LEU A C 1
ATOM 795 O O . LEU A 1 100 ? -18.353 7.190 31.211 1.00 88.62 100 LEU A O 1
ATOM 799 N N . VAL A 1 101 ? -19.503 7.865 29.385 1.00 68.44 101 VAL A N 1
ATOM 800 C CA . VAL A 1 101 ? -19.604 9.310 29.662 1.00 68.44 101 VAL A CA 1
ATOM 801 C C . VAL A 1 101 ? -21.065 9.688 29.850 1.00 68.44 101 VAL A C 1
ATOM 803 O O . VAL A 1 101 ? -21.337 10.484 30.775 1.00 68.44 101 VAL A O 1
#

Foldseek 3Di:
DDPPDDDDDDDDDPDPPPPDPPDPDPPCPVVNVVVVVVVVVVVVVVVVVVVVVVVLVVLVCVQPVPDDDDDSVCSVVSVVVVVVVVVVVVVVVVVVVVVVD

Solvent-accessible surface area (backbone atoms only — not comparab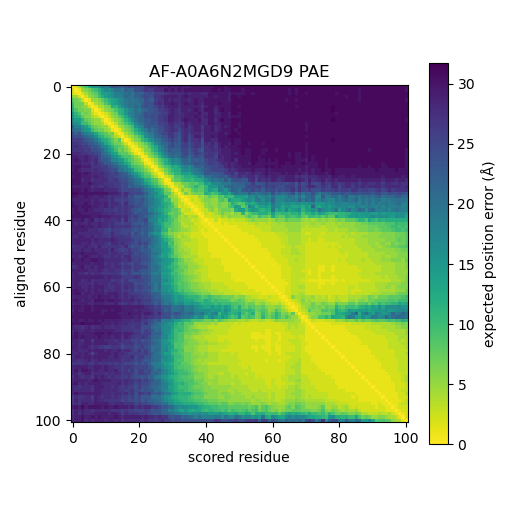le to full-atom values): 6386 Å² total; per-residue (Å²): 138,80,89,82,76,87,80,82,77,81,79,82,74,85,70,82,75,76,73,72,82,81,68,82,72,78,78,72,54,68,68,58,58,52,51,52,54,50,50,55,52,50,52,54,50,47,57,51,50,51,55,54,49,49,54,52,51,55,53,40,44,70,75,44,71,84,59,80,82,76,54,73,68,55,46,53,52,52,50,54,50,51,54,50,54,51,50,53,50,51,53,50,52,52,52,56,51,62,75,75,107

Radius of gyration: 35.4 Å; Cα contacts (8 Å, |Δi|>4): 13; chains: 1; bounding box: 49×75×85 Å

Organism: Salix viminalis (NCBI:txid40686)

Sequence (101 aa):
MDPFTAFNPPAPHPDQRHVPPTRPSPNPNPKSSVSAR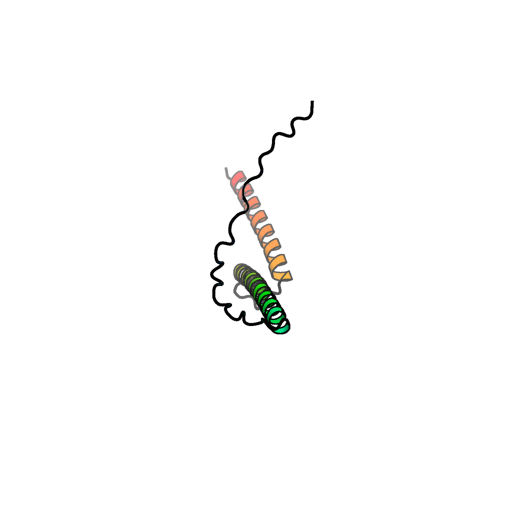KIQKADREKLRRDRLTEHFVELGNTLDPDRPRNDKGTILADTIQLLKDLTSQVDKLKAEYATLV

InterPro domains:
  IPR011598 Myc-type, basic helix-loop-helix (bHLH) domain [PS50888] (36-86)
  IPR011598 Myc-type, basic helix-loop-helix (bHLH) domain [SM00353] (42-92)
  IPR036638 Helix-loop-helix DNA-binding domain superfamily [G3DSA:4.10.280.10] (32-97)
  IPR036638 Helix-loop-helix DNA-binding domain superfamily [SSF47459] (36-99)
  IPR044579 Transcription factor bHLH11/121 [PTHR47001] (20-100)
  IPR057075 Iron-related transcription factor 3, bHLH domain [PF23177] (38-99)